Protein AF-A0A1M3GCK9-F1 (afdb_monomer_lite)

Radius of gyration: 11.77 Å; chains: 1; bounding box: 28×30×27 Å

pLDDT: mean 94.65, std 8.35, range [45.62, 98.44]

Secondary structure (DSSP, 8-state):
-PPPPPEEEE-TTTSSSEEEEEEETTTTEEEEEETTT-EEES-TTS-SSTT-EEGGG----EEEPPHHHHHHTT-TTS--B-

Foldseek 3Di:
DDDDWKFFDQQPQVSDFTFTWKAFPVVRAIWTAGPPQQWIARDPVPRDNVRIDRNVVDDTDMDRDDLVSCVVRVVNPGPMDD

Structure (mmCIF, N/CA/C/O backbone):
data_AF-A0A1M3GCK9-F1
#
_entry.id   AF-A0A1M3GCK9-F1
#
loop_
_atom_site.group_PDB
_atom_site.id
_atom_site.type_symbol
_atom_site.label_atom_id
_atom_site.label_alt_id
_atom_site.label_comp_id
_atom_site.label_asym_id
_atom_site.label_entity_id
_atom_site.label_seq_id
_atom_site.pdbx_PDB_ins_code
_atom_site.Cartn_x
_atom_site.Cartn_y
_atom_site.Cartn_z
_atom_site.occupancy
_atom_site.B_iso_or_equiv
_atom_site.auth_seq_id
_atom_site.auth_comp_id
_atom_site.auth_asym_id
_atom_site.auth_atom_id
_atom_site.pdbx_PDB_model_num
ATOM 1 N N . MET A 1 1 ? -4.724 21.520 11.247 1.00 45.62 1 MET A N 1
ATOM 2 C CA . MET A 1 1 ? -4.491 20.135 11.710 1.00 45.62 1 MET A CA 1
ATOM 3 C C . MET A 1 1 ? -3.756 19.393 10.607 1.00 45.62 1 MET A C 1
ATOM 5 O O . MET A 1 1 ? -4.299 19.313 9.513 1.00 45.62 1 MET A O 1
ATOM 9 N N . LYS A 1 2 ? -2.522 18.932 10.845 1.00 52.16 2 LYS A N 1
ATOM 10 C CA . LYS A 1 2 ? -1.854 17.998 9.925 1.00 52.16 2 LYS A CA 1
ATOM 11 C C . LYS A 1 2 ? -2.546 16.640 10.078 1.00 52.16 2 LYS A C 1
ATOM 13 O O . LYS A 1 2 ? -2.735 16.205 11.208 1.00 52.16 2 LYS A O 1
ATOM 18 N N . ARG A 1 3 ? -2.985 16.025 8.978 1.00 64.44 3 ARG A N 1
ATOM 19 C CA . ARG A 1 3 ? -3.378 14.609 8.983 1.00 64.44 3 ARG A CA 1
ATOM 20 C C . ARG A 1 3 ? -2.093 13.792 9.102 1.00 64.44 3 ARG A C 1
ATOM 22 O O . ARG A 1 3 ? -1.183 14.011 8.307 1.00 64.44 3 ARG A O 1
ATOM 29 N N . GLU A 1 4 ? -2.014 12.928 10.105 1.00 84.50 4 GLU A N 1
ATOM 30 C CA . GLU A 1 4 ? -0.951 11.925 10.217 1.00 84.50 4 GLU A CA 1
ATOM 31 C C . GLU A 1 4 ? -1.181 10.860 9.138 1.00 84.50 4 GLU A C 1
ATOM 33 O O . GLU A 1 4 ? -2.317 10.425 8.926 1.00 84.50 4 GLU A O 1
ATOM 38 N N . LEU A 1 5 ? -0.130 10.524 8.390 1.00 94.44 5 LEU A N 1
ATOM 39 C CA . LEU A 1 5 ? -0.197 9.579 7.280 1.00 94.44 5 LEU A CA 1
ATOM 40 C C . LEU A 1 5 ? 0.321 8.230 7.756 1.00 94.44 5 LEU A C 1
ATOM 42 O O . LEU A 1 5 ? 1.469 8.109 8.174 1.00 94.44 5 LEU A O 1
ATOM 46 N N . LEU A 1 6 ? -0.522 7.211 7.639 1.00 96.94 6 LEU A N 1
ATOM 47 C CA . LEU A 1 6 ? -0.195 5.874 8.107 1.00 96.94 6 LEU A CA 1
ATOM 48 C C . LEU A 1 6 ? 0.722 5.160 7.114 1.00 96.94 6 LEU A C 1
ATOM 50 O O . LEU A 1 6 ? 0.455 5.162 5.909 1.00 96.94 6 LEU A O 1
ATOM 54 N N . TRP A 1 7 ? 1.790 4.534 7.606 1.00 97.44 7 TRP A N 1
ATOM 55 C CA . TRP A 1 7 ? 2.765 3.832 6.768 1.00 97.44 7 TRP A CA 1
ATOM 56 C C . TRP A 1 7 ? 3.242 2.516 7.383 1.00 97.44 7 TRP A C 1
ATOM 58 O O . TRP A 1 7 ? 3.277 2.359 8.601 1.00 97.44 7 TRP A O 1
ATOM 68 N N . TYR A 1 8 ? 3.601 1.554 6.529 1.00 97.19 8 TYR A N 1
ATOM 69 C CA . TYR A 1 8 ? 3.919 0.184 6.945 1.00 97.19 8 TYR A CA 1
ATOM 70 C C . TYR A 1 8 ? 5.427 -0.066 7.083 1.00 97.19 8 TYR A C 1
ATOM 72 O O . TYR A 1 8 ? 5.917 -0.387 8.159 1.00 97.19 8 TYR A O 1
ATOM 80 N N . LYS A 1 9 ? 6.188 0.068 5.991 1.00 96.94 9 LYS A N 1
ATOM 81 C CA . LYS A 1 9 ? 7.626 -0.245 5.965 1.00 96.94 9 LYS A CA 1
ATOM 82 C C . LYS A 1 9 ? 8.368 0.543 4.891 1.00 96.94 9 LYS A C 1
ATOM 84 O O . LYS A 1 9 ? 7.754 1.240 4.085 1.00 96.94 9 LYS A O 1
ATOM 89 N N . ILE A 1 10 ? 9.691 0.400 4.860 1.00 97.75 10 ILE A N 1
ATOM 90 C CA . ILE A 1 10 ? 10.532 0.932 3.783 1.00 97.75 10 ILE A CA 1
ATOM 91 C C . ILE A 1 10 ? 10.272 0.167 2.482 1.00 97.75 10 ILE A C 1
ATOM 93 O O . ILE A 1 10 ? 10.160 -1.063 2.473 1.00 97.75 10 ILE A O 1
ATOM 97 N N . CYS A 1 11 ? 10.171 0.914 1.386 1.00 98.06 11 CYS A N 1
ATOM 98 C CA . CYS A 1 11 ? 9.943 0.398 0.047 1.00 98.06 11 CYS A CA 1
ATOM 99 C C . CYS A 1 11 ? 11.122 -0.474 -0.410 1.00 98.06 11 CYS A C 1
ATOM 101 O O . CYS A 1 11 ? 12.235 0.040 -0.533 1.00 98.06 11 CYS A O 1
ATOM 103 N N . PRO A 1 12 ? 10.907 -1.763 -0.728 1.00 96.75 12 PRO A N 1
ATOM 104 C CA . PRO A 1 12 ? 11.993 -2.639 -1.162 1.00 96.75 12 PRO A CA 1
ATOM 105 C C . PRO A 1 12 ? 12.461 -2.365 -2.597 1.00 96.75 12 PRO A C 1
ATOM 107 O O . PRO A 1 12 ? 13.520 -2.844 -2.988 1.00 96.75 12 PRO A O 1
ATOM 110 N N . PHE A 1 13 ? 11.695 -1.606 -3.391 1.00 97.94 13 PHE A N 1
ATOM 111 C CA . PHE A 1 13 ? 12.101 -1.237 -4.749 1.00 97.94 13 PHE A CA 1
ATOM 112 C C . PHE A 1 13 ? 13.233 -0.202 -4.740 1.00 97.94 13 PHE A C 1
ATOM 114 O O . PHE A 1 13 ? 14.248 -0.393 -5.402 1.00 97.94 13 PHE A O 1
ATOM 121 N N . CYS A 1 14 ? 13.076 0.893 -3.986 1.00 97.81 14 CYS A N 1
ATOM 122 C CA . CYS A 1 14 ? 14.065 1.977 -3.941 1.00 97.81 14 CYS A CA 1
ATOM 123 C C . CYS A 1 14 ? 14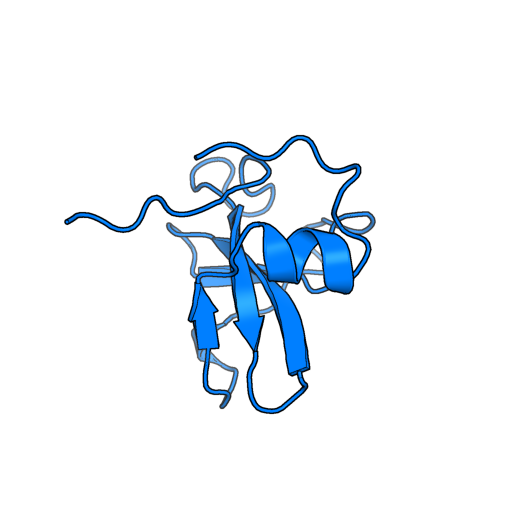.956 1.964 -2.691 1.00 97.81 14 CYS A C 1
ATOM 125 O O . CYS A 1 14 ? 15.955 2.682 -2.659 1.00 97.81 14 CYS A O 1
ATOM 127 N N . ASN A 1 15 ? 14.596 1.173 -1.673 1.00 97.12 15 ASN A N 1
ATOM 128 C CA . ASN A 1 15 ? 15.264 1.082 -0.370 1.00 97.12 15 ASN A CA 1
ATOM 129 C C . ASN A 1 15 ? 15.417 2.431 0.356 1.00 97.12 15 ASN A C 1
ATOM 131 O O . ASN A 1 15 ? 16.356 2.615 1.126 1.00 97.12 15 ASN A O 1
ATOM 135 N N . GLN A 1 16 ? 14.511 3.379 0.096 1.00 97.50 16 GLN A N 1
ATOM 136 C CA . GLN A 1 16 ? 14.580 4.749 0.621 1.00 97.50 16 GLN A CA 1
ATOM 137 C C . GLN A 1 16 ? 13.231 5.218 1.174 1.00 97.50 16 GLN A C 1
ATOM 139 O O . GLN A 1 16 ? 13.116 5.472 2.369 1.00 97.50 16 GLN A O 1
ATOM 144 N N . GLY A 1 17 ? 12.200 5.291 0.330 1.00 97.44 17 GLY A N 1
ATOM 145 C CA . GLY A 1 17 ? 10.909 5.863 0.716 1.00 97.44 17 GLY A CA 1
ATOM 146 C C . GLY A 1 17 ? 10.061 4.960 1.604 1.00 97.44 17 GLY A C 1
ATOM 147 O O . GLY A 1 17 ? 10.138 3.730 1.525 1.00 97.44 17 GLY A O 1
ATO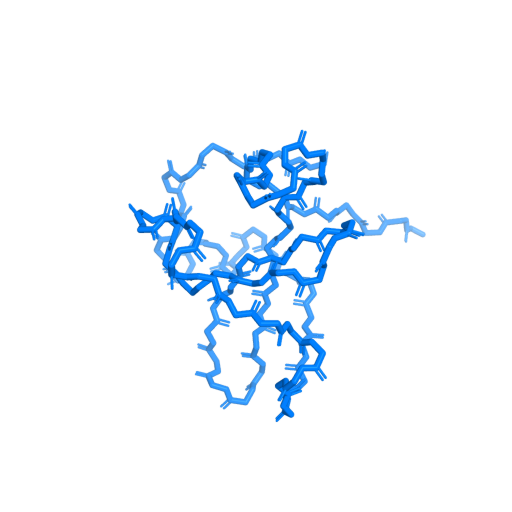M 148 N N . ARG A 1 18 ? 9.190 5.570 2.409 1.00 98.00 18 ARG A N 1
ATOM 149 C CA . ARG A 1 18 ? 8.160 4.860 3.179 1.00 98.00 18 ARG A CA 1
ATOM 150 C C . ARG A 1 18 ? 6.999 4.441 2.283 1.00 98.00 18 ARG A C 1
ATOM 152 O O . ARG A 1 18 ? 6.646 5.141 1.336 1.00 98.00 18 ARG A O 1
ATOM 159 N N . LEU A 1 19 ? 6.402 3.297 2.607 1.00 98.38 19 LEU A N 1
ATOM 160 C CA . LEU A 1 19 ? 5.164 2.807 2.008 1.00 98.38 19 LEU A CA 1
ATOM 161 C C . LEU A 1 19 ? 3.959 3.284 2.821 1.00 98.38 19 LEU A C 1
ATOM 163 O O . LEU A 1 19 ? 3.590 2.656 3.817 1.00 98.38 19 LEU A O 1
ATOM 167 N N . PHE A 1 20 ? 3.358 4.390 2.390 1.00 98.19 20 PHE A N 1
ATOM 1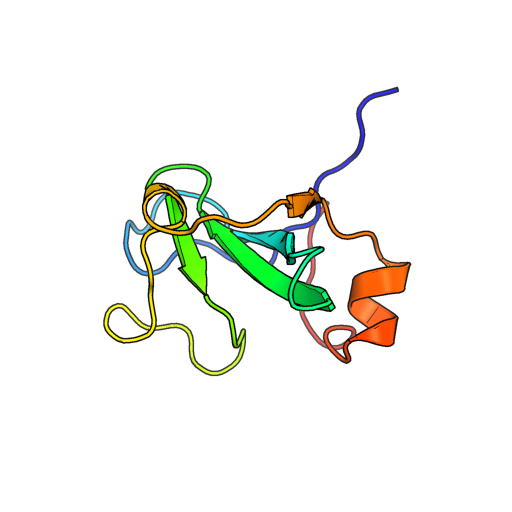68 C CA . PHE A 1 20 ? 2.115 4.917 2.947 1.00 98.19 20 PHE A CA 1
ATOM 169 C C . PHE A 1 20 ? 0.907 4.108 2.497 1.00 98.19 20 PHE A C 1
ATOM 171 O O . PHE A 1 20 ? 0.903 3.548 1.407 1.00 98.19 20 PHE A O 1
ATOM 178 N N . ILE A 1 21 ? -0.135 4.079 3.319 1.00 98.12 21 ILE A N 1
ATOM 179 C CA . ILE A 1 21 ? -1.359 3.336 3.030 1.00 98.12 21 ILE A CA 1
ATOM 180 C C . ILE A 1 21 ? -2.396 4.293 2.455 1.00 98.12 21 ILE A C 1
ATOM 182 O O . ILE A 1 21 ? -2.803 5.264 3.097 1.00 98.12 21 ILE A O 1
ATOM 186 N N . PHE A 1 22 ? -2.842 3.996 1.244 1.00 98.00 22 PHE A N 1
ATOM 187 C CA . PHE A 1 22 ? -3.864 4.745 0.533 1.00 98.00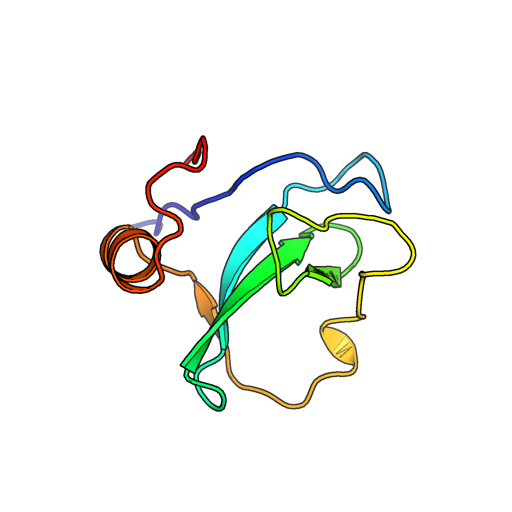 22 PHE A CA 1
ATOM 188 C C . PHE A 1 22 ? -5.044 3.841 0.199 1.00 98.00 22 PHE A C 1
ATOM 190 O O . PHE A 1 22 ? -4.921 2.620 0.119 1.00 98.00 22 PHE A O 1
ATOM 197 N N . LYS A 1 23 ? -6.203 4.460 -0.001 1.00 98.00 23 LYS A N 1
ATOM 198 C CA . LYS A 1 23 ? -7.422 3.826 -0.484 1.00 98.00 23 LYS A CA 1
ATOM 199 C C . LYS A 1 23 ? -7.690 4.313 -1.897 1.00 98.00 23 LYS A C 1
ATOM 201 O O . LYS A 1 23 ? -7.926 5.502 -2.089 1.00 98.00 23 LYS A O 1
ATOM 206 N N . ASN A 1 24 ? -7.666 3.392 -2.852 1.00 97.31 24 ASN A N 1
ATOM 207 C CA . ASN A 1 24 ? -8.209 3.601 -4.187 1.00 97.31 24 ASN A CA 1
ATOM 208 C C . ASN A 1 24 ? -9.742 3.616 -4.068 1.00 97.31 24 ASN A C 1
ATOM 210 O O . ASN A 1 24 ? -10.334 2.641 -3.591 1.00 97.31 24 ASN A O 1
ATOM 214 N N . LEU A 1 25 ? -10.363 4.729 -4.454 1.00 96.94 25 LEU A N 1
ATOM 215 C CA . LEU A 1 25 ? -11.802 4.959 -4.319 1.00 96.94 25 LEU A CA 1
ATOM 216 C C . LEU A 1 25 ? -12.624 4.222 -5.379 1.00 96.94 25 LEU A C 1
ATOM 218 O O . LEU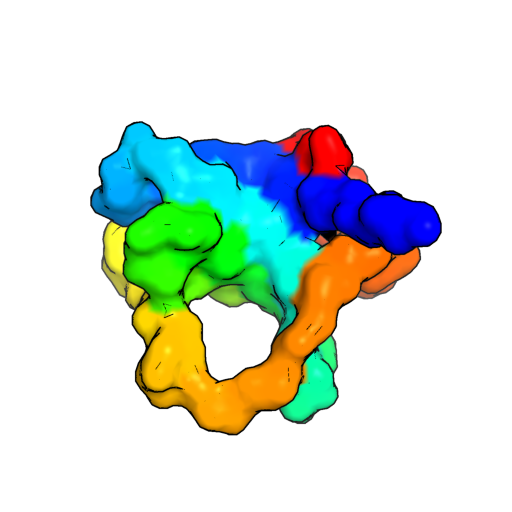 A 1 25 ? -13.751 3.819 -5.099 1.00 96.94 25 LEU A O 1
ATOM 222 N N . ASP A 1 26 ? -12.043 3.983 -6.548 1.00 96.75 26 ASP A N 1
ATOM 223 C CA . ASP A 1 26 ? -12.728 3.389 -7.695 1.00 96.75 26 ASP A CA 1
ATOM 224 C C . ASP A 1 26 ? -12.861 1.874 -7.524 1.00 96.75 26 ASP A C 1
ATOM 226 O O . ASP A 1 26 ? -13.921 1.288 -7.739 1.00 96.75 26 ASP A O 1
ATOM 230 N N . ALA A 1 27 ? -11.781 1.231 -7.073 1.00 94.81 27 ALA A N 1
ATOM 231 C CA . ALA A 1 27 ? -11.756 -0.195 -6.764 1.00 94.81 27 ALA A CA 1
ATOM 232 C C . ALA A 1 27 ? -12.205 -0.503 -5.327 1.00 94.81 27 ALA A C 1
ATOM 234 O O . ALA A 1 27 ? -12.393 -1.675 -4.991 1.00 94.81 27 ALA A O 1
ATOM 235 N N . ASN A 1 28 ? -12.334 0.528 -4.485 1.00 95.56 28 ASN A N 1
ATOM 236 C CA . ASN A 1 28 ? -12.576 0.431 -3.048 1.00 95.56 28 ASN A CA 1
ATOM 237 C C . ASN A 1 28 ? -11.615 -0.565 -2.367 1.00 95.56 28 ASN A C 1
ATOM 239 O O . ASN A 1 28 ? -12.033 -1.537 -1.736 1.00 95.56 28 ASN A O 1
ATOM 243 N N . LYS A 1 29 ? -10.308 -0.350 -2.556 1.00 96.88 29 LYS A N 1
ATOM 244 C CA . LYS A 1 29 ? -9.229 -1.213 -2.043 1.00 96.88 29 LYS A CA 1
ATOM 245 C C . LYS A 1 29 ? -8.096 -0.389 -1.456 1.00 96.88 29 LYS A C 1
ATOM 247 O O . LYS A 1 29 ? -7.812 0.710 -1.930 1.00 96.88 29 LYS A O 1
ATOM 252 N N . LEU A 1 30 ? -7.416 -0.956 -0.464 1.00 98.12 30 LEU A N 1
ATOM 253 C CA . LEU A 1 30 ? -6.159 -0.403 0.021 1.00 98.12 30 LEU A CA 1
ATOM 254 C C . LEU A 1 30 ? -4.997 -0.773 -0.900 1.00 98.12 30 LEU A C 1
ATOM 256 O O . LEU A 1 30 ? -4.988 -1.835 -1.523 1.00 98.12 30 LEU A O 1
ATOM 260 N N . TYR A 1 31 ? -4.014 0.113 -0.956 1.00 98.38 31 TYR A N 1
ATOM 261 C CA . TYR A 1 31 ? -2.716 -0.132 -1.560 1.00 98.38 31 TYR A CA 1
ATOM 262 C C . TYR A 1 31 ? -1.638 0.632 -0.786 1.00 98.38 31 TYR A C 1
ATOM 264 O O . TYR A 1 31 ? -1.901 1.623 -0.102 1.00 98.38 31 TYR A O 1
ATOM 272 N N . LEU A 1 32 ? -0.408 0.148 -0.882 1.00 98.31 32 LEU A N 1
ATOM 273 C CA . LEU A 1 32 ? 0.779 0.838 -0.402 1.00 98.31 32 LEU A CA 1
ATOM 274 C C . LEU A 1 32 ? 1.310 1.751 -1.501 1.00 98.31 32 LEU A C 1
ATOM 276 O O . LEU A 1 32 ? 1.339 1.331 -2.650 1.00 98.31 32 LEU A O 1
ATOM 280 N N . HIS A 1 33 ? 1.780 2.943 -1.151 1.00 98.31 33 HIS A N 1
ATOM 281 C CA . HIS A 1 33 ? 2.356 3.933 -2.057 1.00 98.31 33 HIS A CA 1
ATOM 282 C C . HIS A 1 33 ? 3.708 4.414 -1.523 1.00 98.31 33 HIS A C 1
ATOM 284 O O . HIS A 1 33 ? 3.807 4.858 -0.378 1.00 98.31 33 HIS A O 1
ATOM 290 N N . CYS A 1 34 ? 4.751 4.332 -2.346 1.00 98.44 34 CYS A N 1
ATOM 291 C CA . CYS A 1 34 ? 6.075 4.829 -2.000 1.00 98.44 34 CYS A CA 1
ATOM 292 C C . CYS A 1 34 ? 6.217 6.325 -2.283 1.00 98.44 34 CYS A C 1
ATOM 294 O O . CYS A 1 34 ? 6.136 6.730 -3.436 1.00 98.44 34 CYS A O 1
ATOM 296 N N . GLU A 1 35 ? 6.571 7.098 -1.256 1.00 97.31 35 GLU A N 1
ATOM 297 C CA . GLU A 1 35 ? 6.737 8.562 -1.347 1.00 97.31 35 GLU A CA 1
ATOM 298 C C . GLU A 1 35 ? 7.929 9.045 -2.193 1.00 97.31 35 GLU A C 1
ATOM 300 O O . GLU A 1 35 ? 8.016 10.227 -2.497 1.00 97.31 35 GLU A O 1
ATOM 305 N N . GLU A 1 36 ? 8.870 8.158 -2.531 1.00 98.00 36 GLU A N 1
ATOM 306 C CA . GLU A 1 36 ? 10.110 8.533 -3.233 1.00 98.00 36 GLU A CA 1
ATOM 307 C C . GLU A 1 36 ? 10.135 8.077 -4.693 1.00 98.00 36 GLU A C 1
ATOM 309 O O . GLU A 1 36 ? 10.727 8.726 -5.549 1.00 98.00 36 GLU A O 1
ATOM 314 N N . CYS A 1 37 ? 9.558 6.908 -4.984 1.00 98.00 37 CYS A N 1
ATOM 315 C CA . CYS A 1 37 ? 9.671 6.287 -6.307 1.00 98.00 37 CYS A CA 1
ATOM 316 C C . CYS A 1 37 ? 8.328 5.987 -6.966 1.00 98.00 37 CYS A C 1
ATOM 318 O O . CYS A 1 37 ? 8.315 5.344 -8.016 1.00 98.00 37 CYS A O 1
ATOM 320 N N . GLU A 1 38 ? 7.220 6.414 -6.349 1.00 98.06 38 GLU A N 1
ATOM 321 C CA . GLU A 1 38 ? 5.872 6.297 -6.917 1.00 98.06 38 GLU A CA 1
ATOM 322 C C . GLU A 1 38 ? 5.469 4.838 -7.220 1.00 98.06 38 GLU A C 1
ATOM 324 O O . GLU A 1 38 ? 4.607 4.555 -8.054 1.00 98.06 38 GLU A O 1
ATOM 329 N N . ARG A 1 39 ? 6.129 3.868 -6.570 1.00 98.25 39 ARG A N 1
ATOM 330 C CA . ARG A 1 39 ? 5.769 2.451 -6.660 1.00 98.25 39 ARG A CA 1
ATOM 331 C C . ARG A 1 39 ? 4.638 2.128 -5.699 1.00 98.25 39 ARG A C 1
ATOM 333 O O . ARG A 1 39 ? 4.689 2.507 -4.528 1.00 98.25 39 ARG A O 1
ATOM 340 N N . GLY A 1 40 ? 3.663 1.381 -6.197 1.00 98.19 40 GLY A N 1
ATOM 341 C CA . GLY A 1 40 ? 2.536 0.877 -5.437 1.00 98.19 40 GLY A CA 1
ATOM 342 C C . GLY A 1 40 ? 2.549 -0.639 -5.252 1.00 98.19 40 GLY A C 1
ATOM 343 O O . GLY A 1 40 ? 3.157 -1.361 -6.047 1.00 98.19 40 GLY A O 1
ATOM 344 N N . TYR A 1 41 ? 1.853 -1.117 -4.216 1.00 98.38 41 TYR A N 1
ATOM 345 C CA . TYR A 1 41 ? 1.631 -2.543 -3.941 1.00 98.38 41 TYR A CA 1
ATOM 346 C C . TYR A 1 41 ? 0.207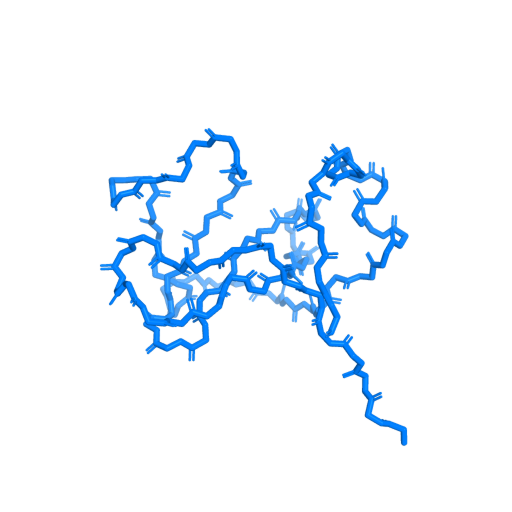 -2.784 -3.441 1.00 98.38 41 TYR A C 1
ATOM 348 O O . TYR A 1 41 ? -0.225 -2.132 -2.493 1.00 98.38 41 TYR A O 1
ATOM 356 N N . TYR A 1 42 ? -0.512 -3.739 -4.029 1.00 97.00 42 TYR A N 1
ATOM 357 C CA . TYR A 1 42 ? -1.880 -4.065 -3.600 1.00 97.00 42 TYR A CA 1
ATOM 358 C C . TYR A 1 42 ? -1.946 -5.058 -2.435 1.00 97.00 42 TYR A C 1
ATOM 360 O O . TYR A 1 42 ? -2.933 -5.068 -1.707 1.00 97.00 42 TYR A O 1
ATOM 368 N N . ASP A 1 43 ? -0.919 -5.894 -2.260 1.00 95.50 43 ASP A N 1
ATOM 369 C CA . ASP A 1 43 ? -0.881 -6.930 -1.226 1.00 95.50 43 ASP A CA 1
ATOM 370 C C . ASP A 1 43 ? 0.345 -6.730 -0.315 1.00 95.50 43 ASP A C 1
ATOM 372 O O . ASP A 1 43 ? 1.486 -6.874 -0.774 1.00 95.50 43 ASP A O 1
ATOM 376 N N . PRO A 1 44 ? 0.144 -6.409 0.976 1.00 95.31 44 PRO A N 1
ATOM 377 C CA . PRO A 1 44 ? 1.230 -6.170 1.917 1.00 95.31 44 PRO A CA 1
ATOM 378 C C . PRO A 1 44 ? 2.014 -7.446 2.269 1.00 95.31 44 PRO A C 1
ATOM 380 O O . PRO A 1 44 ? 3.128 -7.348 2.782 1.00 95.31 44 PRO A O 1
ATOM 383 N N . SER A 1 45 ? 1.477 -8.636 1.973 1.00 94.00 45 SER A N 1
ATOM 384 C CA . SER A 1 45 ? 2.152 -9.924 2.176 1.00 94.00 45 SER A CA 1
ATOM 385 C C . SER A 1 45 ? 3.040 -10.344 0.997 1.00 94.00 45 SER A C 1
ATOM 387 O O . SER A 1 45 ? 3.906 -11.202 1.161 1.00 94.00 45 SER A O 1
ATOM 389 N N . GLN A 1 46 ? 2.864 -9.729 -0.178 1.00 94.50 46 GLN A N 1
ATOM 390 C CA . GLN A 1 46 ? 3.550 -10.083 -1.430 1.00 94.50 46 GLN A CA 1
ATOM 391 C C . GLN A 1 46 ? 4.417 -8.932 -1.971 1.00 94.50 46 GLN A C 1
ATOM 393 O O . GLN A 1 46 ? 4.537 -8.741 -3.181 1.00 94.50 46 GLN A O 1
ATOM 398 N N . ILE A 1 47 ? 5.033 -8.141 -1.090 1.00 95.94 47 ILE A N 1
ATOM 399 C CA . ILE A 1 47 ? 5.838 -6.981 -1.497 1.00 95.94 47 ILE A CA 1
ATOM 400 C C . ILE A 1 47 ? 7.198 -7.437 -2.058 1.00 95.94 47 ILE A C 1
ATOM 402 O O . ILE A 1 47 ? 8.088 -7.841 -1.308 1.00 95.94 47 ILE A O 1
ATOM 406 N N . SER A 1 48 ? 7.382 -7.296 -3.373 1.00 95.38 48 SER A N 1
ATOM 407 C CA . SER A 1 48 ? 8.641 -7.549 -4.092 1.00 95.38 48 SER A CA 1
ATOM 408 C C . SER A 1 48 ? 8.803 -6.599 -5.285 1.00 95.38 48 SER A C 1
ATOM 410 O O . SER A 1 48 ? 7.863 -5.907 -5.660 1.00 95.38 48 SER A O 1
ATOM 412 N N . VAL A 1 49 ? 9.978 -6.543 -5.914 1.00 93.56 49 VAL A N 1
ATOM 413 C CA . VAL A 1 49 ? 10.203 -5.673 -7.088 1.00 93.56 49 VAL A CA 1
ATOM 414 C C . VAL A 1 49 ? 9.217 -5.995 -8.222 1.00 93.56 49 VAL A C 1
ATOM 416 O O . VAL A 1 49 ? 8.677 -5.084 -8.852 1.00 93.56 49 VAL A O 1
ATOM 419 N N . GLU A 1 50 ? 8.936 -7.278 -8.429 1.00 95.44 50 GLU A N 1
ATOM 420 C CA . GLU A 1 50 ? 8.083 -7.829 -9.486 1.00 95.44 50 GLU A CA 1
ATOM 421 C C . GLU A 1 50 ? 6.595 -7.546 -9.255 1.00 95.44 50 GLU A C 1
ATOM 423 O O . GLU A 1 50 ? 5.851 -7.351 -10.210 1.00 95.44 50 GLU A O 1
ATOM 428 N N . ASN A 1 51 ? 6.173 -7.474 -7.992 1.00 96.19 51 ASN A N 1
ATOM 429 C CA . ASN A 1 51 ? 4.782 -7.229 -7.600 1.00 96.19 51 ASN A CA 1
ATOM 430 C C . ASN A 1 51 ? 4.470 -5.736 -7.396 1.00 96.19 51 ASN A C 1
ATOM 432 O O . ASN A 1 51 ? 3.478 -5.384 -6.755 1.00 96.19 51 ASN A O 1
ATOM 436 N N . SER A 1 52 ? 5.332 -4.854 -7.907 1.00 97.50 52 SER A N 1
ATOM 437 C CA . SER A 1 52 ? 5.156 -3.407 -7.823 1.00 97.50 52 SER A CA 1
ATOM 438 C C . SER A 1 52 ? 4.565 -2.830 -9.109 1.00 97.50 52 SER A C 1
ATOM 440 O O . SER A 1 52 ? 4.926 -3.236 -10.214 1.00 97.50 52 SER A O 1
ATOM 442 N N . PHE A 1 53 ? 3.730 -1.805 -8.981 1.00 97.69 53 PHE A N 1
ATOM 443 C CA . PHE A 1 53 ? 3.217 -1.022 -10.112 1.00 97.69 53 PHE A CA 1
ATOM 444 C C . PHE A 1 53 ? 3.625 0.447 -9.979 1.00 97.69 53 PHE A C 1
ATOM 446 O O . PHE A 1 53 ? 4.045 0.869 -8.906 1.00 97.69 53 PHE A O 1
ATOM 453 N N . LEU A 1 54 ? 3.570 1.221 -11.061 1.00 97.81 54 LEU A N 1
ATOM 454 C CA . LEU A 1 54 ? 3.805 2.668 -11.021 1.00 97.81 54 LEU A CA 1
ATOM 455 C C . LEU A 1 54 ? 2.466 3.363 -10.798 1.00 97.81 54 LEU A C 1
ATOM 457 O O . LEU A 1 54 ? 1.615 3.322 -11.677 1.00 97.81 54 LEU A O 1
ATOM 461 N N . THR A 1 55 ? 2.282 4.027 -9.658 1.00 96.25 55 THR A N 1
ATOM 462 C CA . THR A 1 55 ? 1.008 4.689 -9.335 1.00 96.25 55 THR A CA 1
ATOM 463 C C . THR A 1 55 ? 0.683 5.816 -10.310 1.00 96.25 55 THR A C 1
ATOM 465 O O . THR A 1 55 ? -0.482 6.075 -10.565 1.00 96.25 55 THR A O 1
ATOM 468 N N . LEU A 1 56 ? 1.700 6.430 -10.926 1.00 94.75 56 LEU A N 1
ATOM 469 C CA . LEU A 1 56 ? 1.534 7.444 -11.977 1.00 94.75 56 LEU A CA 1
ATOM 470 C C . LEU A 1 56 ? 0.954 6.903 -13.296 1.00 94.75 56 LEU A C 1
ATOM 472 O O . LEU A 1 56 ? 0.596 7.693 -14.165 1.00 94.75 56 LEU A O 1
ATOM 476 N N . GLN A 1 57 ? 0.931 5.581 -13.491 1.00 96.69 57 GLN A N 1
ATOM 477 C CA . GLN A 1 57 ? 0.340 4.943 -14.674 1.00 96.69 57 GLN A CA 1
ATOM 478 C C . GLN A 1 57 ? -1.103 4.494 -14.437 1.00 96.69 57 GLN A C 1
ATOM 480 O O . GLN A 1 57 ? -1.749 4.012 -15.364 1.00 96.69 57 GLN A O 1
ATOM 485 N N . GLU A 1 58 ? -1.595 4.655 -13.213 1.00 95.62 58 GLU A N 1
ATOM 486 C CA . GLU A 1 58 ? -2.936 4.266 -12.830 1.00 95.62 58 GLU A CA 1
ATOM 487 C C . GLU A 1 58 ? -3.875 5.470 -12.910 1.00 95.62 58 GLU A C 1
ATOM 489 O O . GLU A 1 58 ? -3.534 6.570 -12.478 1.00 95.62 58 GLU A O 1
ATOM 494 N N . ASP A 1 59 ? -5.069 5.244 -13.450 1.00 94.12 59 ASP A N 1
ATOM 495 C CA . ASP A 1 59 ? -6.131 6.246 -13.551 1.00 94.12 59 ASP A CA 1
ATOM 496 C C . ASP A 1 59 ? -7.182 5.947 -12.479 1.00 94.12 59 ASP A C 1
ATOM 498 O O . ASP A 1 59 ? -8.236 5.379 -12.761 1.00 94.12 59 ASP A O 1
ATOM 502 N N . PHE A 1 60 ? -6.826 6.206 -11.218 1.00 94.75 60 PHE A N 1
ATOM 503 C CA . PHE A 1 60 ? -7.759 6.106 -10.100 1.00 94.75 60 PHE A CA 1
ATOM 504 C C . PHE A 1 60 ? -7.625 7.278 -9.138 1.00 94.75 60 PHE A C 1
ATOM 506 O O . PHE A 1 60 ? -6.538 7.816 -8.914 1.00 94.75 60 PHE A O 1
ATOM 513 N N . GLU A 1 61 ? -8.731 7.605 -8.480 1.00 95.75 61 GLU A N 1
ATOM 514 C CA . GLU A 1 61 ? -8.728 8.531 -7.354 1.00 95.75 61 GLU A CA 1
ATOM 515 C C . GLU A 1 61 ? -8.307 7.820 -6.064 1.00 95.75 61 GLU A C 1
ATOM 517 O O . GLU A 1 61 ? -8.734 6.696 -5.767 1.00 95.75 61 GLU A O 1
ATOM 522 N N . ALA A 1 62 ? -7.473 8.483 -5.261 1.00 96.50 62 ALA A N 1
ATOM 523 C CA . ALA A 1 62 ? -6.984 7.919 -4.011 1.00 96.50 62 ALA A CA 1
ATOM 524 C C . ALA A 1 62 ? -6.923 8.919 -2.862 1.00 96.50 62 ALA A C 1
ATOM 526 O O . ALA A 1 62 ? -6.645 10.106 -3.024 1.00 96.50 62 ALA A O 1
ATOM 527 N N . VAL A 1 63 ? -7.138 8.399 -1.655 1.00 97.06 63 VAL A N 1
ATOM 528 C CA . VAL A 1 63 ? -7.036 9.153 -0.401 1.00 97.06 63 VAL A CA 1
ATOM 529 C C . VAL A 1 63 ? -6.160 8.410 0.595 1.00 97.06 63 VAL A C 1
ATOM 531 O O . VAL A 1 63 ? -6.069 7.186 0.556 1.00 97.06 63 VAL A O 1
ATOM 534 N N . ALA A 1 64 ? -5.531 9.138 1.517 1.00 97.12 64 ALA A N 1
ATOM 535 C CA . ALA A 1 64 ? -4.830 8.515 2.634 1.00 97.12 64 ALA A CA 1
ATOM 536 C C . ALA A 1 64 ? -5.803 7.647 3.445 1.00 97.12 64 ALA A C 1
ATOM 538 O O . ALA A 1 64 ? -6.891 8.106 3.810 1.00 97.12 64 ALA A O 1
ATOM 539 N N . ALA A 1 65 ? -5.410 6.405 3.718 1.00 96.88 65 ALA A N 1
ATOM 540 C CA . ALA A 1 65 ? -6.226 5.483 4.489 1.00 96.88 65 ALA A CA 1
ATOM 541 C C . ALA A 1 65 ? -6.269 5.899 5.963 1.00 96.88 65 ALA A C 1
ATOM 543 O O . ALA A 1 65 ? -5.284 6.373 6.534 1.00 96.88 65 ALA A O 1
ATOM 544 N N . THR A 1 66 ? -7.418 5.691 6.595 1.00 95.88 66 THR A N 1
ATOM 545 C CA . THR A 1 66 ? -7.574 5.861 8.040 1.00 95.88 66 THR A CA 1
ATOM 546 C C . THR A 1 66 ? -7.316 4.547 8.774 1.00 95.88 66 THR A C 1
ATOM 548 O O . THR A 1 66 ? -7.358 3.465 8.188 1.00 95.88 66 THR A O 1
ATOM 551 N N . SER A 1 67 ? -7.135 4.604 10.097 1.00 94.94 67 SER A N 1
ATOM 552 C CA . SER A 1 67 ? -7.091 3.391 10.928 1.00 94.94 67 SER A CA 1
ATOM 553 C C . SER A 1 67 ? -8.378 2.561 10.824 1.00 94.94 67 SER A C 1
ATOM 555 O O . SER A 1 67 ? -8.335 1.341 10.976 1.00 94.94 67 SER A O 1
ATOM 557 N N . ALA A 1 68 ? -9.521 3.209 10.555 1.00 95.38 68 ALA A N 1
ATOM 558 C CA . ALA A 1 68 ? -10.787 2.521 10.329 1.00 95.38 68 ALA A CA 1
ATOM 559 C C . ALA A 1 68 ? -10.760 1.726 9.017 1.00 95.38 68 ALA A C 1
ATOM 561 O O . ALA A 1 68 ? -11.105 0.547 9.041 1.00 95.38 68 ALA A O 1
ATOM 562 N N . ASP A 1 69 ? -10.264 2.323 7.924 1.00 96.88 69 ASP A N 1
ATOM 563 C CA . ASP A 1 69 ? -10.078 1.606 6.657 1.00 96.88 69 ASP A CA 1
ATOM 564 C C . ASP A 1 69 ? -9.137 0.407 6.858 1.00 96.88 69 ASP A C 1
ATOM 566 O O . ASP A 1 69 ? -9.492 -0.722 6.549 1.00 96.88 69 ASP A O 1
ATOM 570 N N . ILE A 1 70 ? -7.964 0.603 7.465 1.00 96.12 70 ILE A N 1
ATOM 571 C CA . ILE A 1 70 ? -6.988 -0.481 7.700 1.00 96.12 70 ILE A CA 1
ATOM 572 C C . ILE A 1 70 ? -7.626 -1.674 8.422 1.00 96.12 70 ILE A C 1
ATOM 574 O O . ILE A 1 70 ? -7.395 -2.825 8.049 1.00 96.12 70 ILE A O 1
ATOM 578 N N . LYS A 1 71 ? -8.471 -1.416 9.425 1.00 95.62 71 LYS A N 1
ATOM 579 C CA . LYS A 1 71 ? -9.202 -2.472 10.128 1.00 95.62 71 LYS A CA 1
ATOM 580 C C . LYS A 1 71 ? -10.270 -3.127 9.247 1.00 95.62 71 LYS A C 1
ATOM 582 O O . LYS A 1 71 ? -10.376 -4.350 9.252 1.00 95.62 71 LYS A O 1
ATOM 587 N N . GLU A 1 72 ? -11.054 -2.336 8.517 1.00 96.56 72 GLU A N 1
ATOM 588 C CA . GLU A 1 72 ? -12.129 -2.808 7.632 1.00 96.56 72 GLU A CA 1
ATOM 589 C C . GLU A 1 72 ? -11.602 -3.725 6.519 1.00 96.56 72 GLU A C 1
ATOM 591 O O . GLU A 1 72 ? -12.189 -4.773 6.260 1.00 96.56 72 GLU A O 1
ATOM 596 N N . TYR A 1 73 ? -10.462 -3.379 5.914 1.00 95.56 73 TYR A N 1
ATOM 597 C CA . TYR A 1 73 ? -9.849 -4.135 4.813 1.00 95.56 73 TYR A CA 1
ATOM 598 C C . TYR A 1 73 ? -8.907 -5.257 5.285 1.00 95.56 73 TYR A C 1
ATOM 600 O O . TYR A 1 73 ? -8.196 -5.845 4.472 1.00 95.56 73 TYR A O 1
ATOM 608 N N . GLY A 1 74 ? -8.892 -5.583 6.584 1.00 95.12 74 GLY A N 1
ATOM 609 C CA . GLY A 1 74 ? -8.136 -6.722 7.121 1.00 95.12 74 GLY A CA 1
ATOM 610 C C . GLY A 1 74 ? -6.625 -6.502 7.244 1.00 95.12 74 GLY A C 1
ATOM 611 O O . GLY A 1 74 ? -5.875 -7.462 7.356 1.00 95.12 74 GLY A O 1
ATOM 612 N N . TRP A 1 75 ? -6.162 -5.251 7.241 1.00 95.88 75 TRP A N 1
ATOM 613 C CA . TRP A 1 75 ? -4.746 -4.882 7.394 1.00 95.88 75 TRP A CA 1
ATOM 614 C C . TRP A 1 75 ? -4.384 -4.538 8.850 1.00 95.88 75 TRP A C 1
ATOM 616 O O . TRP A 1 75 ? -3.305 -4.020 9.127 1.00 95.88 75 TRP A O 1
ATOM 626 N N . GLY A 1 76 ? -5.281 -4.818 9.801 1.00 90.94 76 GLY A N 1
ATOM 627 C CA . GLY A 1 76 ? -5.121 -4.465 11.216 1.00 90.94 76 GLY A CA 1
ATOM 628 C C . GLY A 1 76 ? -4.005 -5.204 11.965 1.00 90.94 76 GLY A C 1
ATOM 629 O O . GLY A 1 76 ? -3.660 -4.787 13.064 1.00 90.94 76 GLY A O 1
ATOM 630 N N . GLU A 1 77 ? -3.448 -6.275 11.394 1.00 92.69 77 GLU A N 1
ATOM 631 C CA . GLU A 1 77 ? -2.306 -7.012 11.963 1.00 92.69 77 GLU A CA 1
ATOM 632 C C . GLU A 1 77 ? -0.946 -6.476 11.485 1.00 92.69 77 GLU A C 1
ATOM 634 O O . GLU A 1 77 ? 0.096 -6.912 11.973 1.00 92.69 77 GLU A O 1
ATOM 639 N N . LEU A 1 78 ? -0.934 -5.533 10.535 1.00 92.75 78 LEU A N 1
ATOM 640 C CA . LEU A 1 78 ? 0.300 -4.896 10.089 1.00 92.75 78 LEU A CA 1
ATOM 641 C C . LEU A 1 78 ? 0.860 -3.978 11.184 1.00 92.75 78 LEU A C 1
ATOM 643 O O . LEU A 1 78 ? 0.122 -3.276 11.876 1.00 92.75 78 LEU A O 1
ATOM 647 N N . GLU A 1 79 ? 2.186 -3.928 11.294 1.00 94.44 79 GLU A N 1
ATOM 648 C CA . GLU A 1 79 ? 2.884 -2.960 12.143 1.00 94.44 79 GLU A CA 1
ATOM 649 C C . GLU A 1 79 ? 2.849 -1.574 11.478 1.00 94.44 79 GLU A C 1
ATOM 651 O O . GLU A 1 79 ? 3.689 -1.243 10.642 1.00 94.44 79 GLU A O 1
ATOM 656 N N . ILE A 1 80 ? 1.812 -0.793 11.790 1.00 94.88 80 ILE A N 1
ATOM 657 C CA . ILE A 1 80 ? 1.563 0.518 11.182 1.00 94.88 80 ILE A CA 1
ATOM 658 C C . ILE A 1 80 ? 2.120 1.651 12.046 1.00 94.88 80 ILE A C 1
ATOM 660 O O . ILE A 1 80 ? 1.899 1.711 13.253 1.00 94.88 80 ILE A O 1
ATOM 664 N N . ASN A 1 81 ? 2.790 2.585 11.380 1.00 94.00 81 ASN A N 1
ATOM 665 C CA . ASN A 1 81 ? 3.367 3.806 11.927 1.00 94.00 81 ASN A CA 1
ATOM 666 C C . ASN A 1 81 ? 2.518 5.027 11.518 1.00 94.00 81 ASN A C 1
ATOM 668 O O . ASN A 1 81 ? 1.764 4.942 10.545 1.00 94.00 81 ASN A O 1
ATOM 672 N N . ALA A 1 82 ? 2.659 6.154 12.224 1.00 87.56 82 ALA A N 1
ATOM 673 C CA . ALA A 1 82 ? 1.942 7.417 11.980 1.00 87.56 82 ALA A CA 1
ATOM 674 C C . ALA A 1 82 ? 2.901 8.609 11.824 1.00 87.56 82 ALA A C 1
ATOM 676 O O . ALA A 1 82 ? 4.019 8.537 12.388 1.00 87.56 82 ALA A O 1
#

Sequence (82 aa):
MKRELLWYKICPFCNQGRLFIFKNLDANKLYLHCEECERGYYDPSQISVENSFLTLQEDFEAVAATSADIKEYGWGELEINA